Protein AF-A0A7Y5VTH7-F1 (afdb_monomer)

Mean predicted aligned error: 9.12 Å

Structure (mmCIF, N/CA/C/O backbone):
data_AF-A0A7Y5VTH7-F1
#
_entry.id   AF-A0A7Y5VTH7-F1
#
loop_
_atom_site.group_PDB
_atom_site.id
_atom_site.type_symbol
_atom_site.label_atom_id
_atom_site.label_alt_id
_atom_site.label_comp_id
_atom_site.label_asym_id
_atom_site.label_entity_id
_atom_site.label_seq_id
_atom_site.pdbx_PDB_ins_code
_atom_site.Cartn_x
_atom_site.Cartn_y
_atom_site.Cartn_z
_atom_site.occupancy
_atom_site.B_iso_or_equiv
_atom_site.auth_seq_id
_atom_site.auth_comp_id
_atom_site.auth_asym_id
_atom_site.auth_atom_id
_atom_site.pdbx_PDB_model_num
ATOM 1 N N . MET A 1 1 ? -34.246 -4.589 36.954 1.00 48.41 1 MET A N 1
ATOM 2 C CA . MET A 1 1 ? -32.999 -5.323 36.642 1.00 48.41 1 MET A CA 1
ATOM 3 C C . MET A 1 1 ? -32.939 -5.605 35.131 1.00 48.41 1 MET A C 1
ATOM 5 O O . MET A 1 1 ? -32.749 -6.739 34.726 1.00 48.41 1 MET A O 1
ATOM 9 N N . THR A 1 2 ? -33.161 -4.579 34.288 1.00 52.25 2 THR A N 1
ATOM 10 C CA . THR A 1 2 ? -33.455 -4.764 32.844 1.00 52.25 2 THR A CA 1
ATOM 11 C C . THR A 1 2 ? -32.983 -3.570 31.997 1.00 52.25 2 THR A C 1
ATOM 13 O O . THR A 1 2 ? -33.681 -3.111 31.102 1.00 52.25 2 THR A O 1
ATOM 16 N N . GLN A 1 3 ? -31.822 -2.999 32.322 1.00 52.41 3 GLN A N 1
ATOM 17 C CA . GLN A 1 3 ? -31.180 -1.936 31.522 1.00 52.41 3 GLN A CA 1
ATOM 18 C C . GLN A 1 3 ? -29.761 -2.341 31.069 1.00 52.41 3 GLN A C 1
ATOM 20 O O . GLN A 1 3 ? -29.034 -1.545 30.503 1.00 52.41 3 GLN A O 1
ATOM 25 N N . SER A 1 4 ? -29.348 -3.594 31.313 1.00 53.91 4 SER A N 1
ATOM 26 C CA . SER A 1 4 ? -27.956 -4.044 31.137 1.00 53.91 4 SER A CA 1
ATOM 27 C C . SER A 1 4 ? -27.564 -4.396 29.694 1.00 53.91 4 SER A C 1
ATOM 29 O O . SER A 1 4 ? -26.401 -4.715 29.455 1.00 53.91 4 SER A O 1
ATOM 31 N N . ILE A 1 5 ? -28.485 -4.343 28.729 1.00 57.44 5 ILE A N 1
ATOM 32 C CA . ILE A 1 5 ? -28.140 -4.417 27.302 1.00 57.44 5 ILE A CA 1
ATOM 33 C C . ILE A 1 5 ? -28.070 -2.979 26.780 1.00 57.44 5 ILE A C 1
ATOM 35 O O . ILE A 1 5 ? -28.822 -2.565 25.904 1.00 57.44 5 ILE A O 1
ATOM 39 N N . GLU A 1 6 ? -27.202 -2.176 27.392 1.00 52.88 6 GLU A N 1
ATOM 40 C CA . GLU A 1 6 ? -26.772 -0.909 26.815 1.00 52.88 6 GLU A CA 1
ATOM 41 C C . GLU A 1 6 ? -26.067 -1.261 25.504 1.00 52.88 6 GLU A C 1
ATOM 43 O O . GLU A 1 6 ? -24.960 -1.808 25.490 1.00 52.88 6 GLU A O 1
ATOM 48 N N . ASN A 1 7 ? -26.777 -1.039 24.401 1.00 59.81 7 ASN A N 1
ATOM 49 C CA . ASN A 1 7 ? -26.295 -1.232 23.049 1.00 59.81 7 ASN A CA 1
ATOM 50 C C . ASN A 1 7 ? -25.066 -0.336 22.848 1.00 59.81 7 ASN A C 1
ATOM 52 O O . ASN A 1 7 ? -25.187 0.833 22.489 1.00 59.81 7 ASN A O 1
ATOM 56 N N . ARG A 1 8 ? -23.868 -0.881 23.103 1.00 58.88 8 ARG A N 1
ATOM 57 C CA . ARG A 1 8 ? -22.598 -0.301 22.660 1.00 58.88 8 ARG A CA 1
ATOM 58 C C . ARG A 1 8 ? -22.579 -0.368 21.138 1.00 58.88 8 ARG A C 1
ATOM 60 O O . ARG A 1 8 ? -21.889 -1.205 20.559 1.00 58.88 8 ARG A O 1
ATOM 67 N N . SER A 1 9 ? -23.313 0.520 20.480 1.00 59.59 9 SER A N 1
ATOM 68 C CA . SER A 1 9 ? -23.092 0.786 19.073 1.00 59.59 9 SER A CA 1
ATOM 69 C C . SER A 1 9 ? -21.722 1.452 18.972 1.00 59.59 9 SER A C 1
ATOM 71 O O . SER A 1 9 ? -21.602 2.676 19.011 1.00 59.59 9 SER A O 1
ATOM 73 N N . SER A 1 10 ? -20.654 0.653 18.869 1.00 59.28 10 SER A N 1
ATOM 74 C CA . SER A 1 10 ? -19.467 1.114 18.157 1.00 59.28 10 SER A CA 1
ATOM 75 C C . SER A 1 10 ? -19.996 1.681 16.850 1.00 59.28 10 SER A C 1
ATOM 77 O O . SER A 1 10 ? -20.683 0.943 16.141 1.00 59.28 10 SER A O 1
ATOM 79 N N . SER A 1 11 ? -19.788 2.972 16.581 1.00 71.06 11 SER A N 1
ATOM 80 C CA . SER A 1 11 ? -20.326 3.591 15.374 1.00 71.06 11 SER A CA 1
ATOM 81 C C . SER A 1 11 ? -19.917 2.707 14.190 1.00 71.06 11 SER A C 1
ATOM 83 O O . SER A 1 11 ? -18.718 2.546 13.947 1.00 71.06 11 SER A O 1
ATOM 85 N N . PRO A 1 12 ? -20.869 2.043 13.501 1.00 78.12 12 PRO A N 1
ATOM 86 C CA . PRO A 1 12 ? -20.534 1.014 12.513 1.00 78.12 12 PRO A CA 1
ATOM 87 C C . PRO A 1 12 ? -19.637 1.600 11.418 1.00 78.12 12 PRO A C 1
ATOM 89 O O . PRO A 1 12 ? -18.735 0.938 10.919 1.00 78.12 12 PRO A O 1
ATOM 92 N N . VAL A 1 13 ? -19.799 2.900 11.163 1.00 84.25 13 VAL A N 1
ATOM 93 C CA . VAL A 1 13 ? -18.945 3.734 10.317 1.00 84.25 13 VAL A CA 1
ATOM 94 C C . VAL A 1 13 ? -17.466 3.684 10.717 1.00 84.25 13 VAL A C 1
ATOM 96 O O . VAL A 1 13 ? -16.622 3.503 9.845 1.00 84.25 13 VAL A O 1
ATOM 99 N N . ARG A 1 14 ? -17.122 3.807 12.007 1.00 84.75 14 ARG A N 1
ATOM 100 C CA . ARG A 1 14 ? -15.722 3.777 12.467 1.00 84.75 14 ARG A CA 1
ATOM 101 C C . ARG A 1 14 ? -15.096 2.410 12.226 1.00 84.75 14 ARG A C 1
ATOM 103 O O . ARG A 1 14 ? -13.963 2.333 11.765 1.00 84.75 14 ARG A O 1
ATOM 110 N N . THR A 1 15 ? -15.832 1.339 12.504 1.00 85.38 15 THR A N 1
ATOM 111 C CA . THR A 1 15 ? -15.361 -0.027 12.251 1.00 85.38 15 THR A CA 1
ATOM 112 C C . THR A 1 15 ? -15.170 -0.271 10.755 1.00 85.38 15 THR A C 1
ATOM 114 O O . THR A 1 15 ? -14.110 -0.744 10.353 1.00 85.38 15 THR A O 1
ATOM 117 N N . CYS A 1 16 ? -16.135 0.125 9.918 1.00 89.06 16 CYS A N 1
ATOM 118 C CA . CYS A 1 16 ? -16.005 0.047 8.462 1.00 89.06 16 CYS A CA 1
ATOM 119 C C . CYS A 1 16 ? -14.801 0.850 7.950 1.00 89.06 16 CYS A C 1
ATOM 121 O O . CYS A 1 16 ? -14.052 0.350 7.115 1.00 89.06 16 CYS A O 1
ATOM 123 N N . ALA A 1 17 ? -14.572 2.055 8.481 1.00 89.50 17 ALA A N 1
ATOM 124 C CA . ALA A 1 17 ? -13.427 2.884 8.118 1.00 89.50 17 ALA A CA 1
ATOM 125 C C . ALA A 1 17 ? -12.088 2.229 8.501 1.00 89.50 17 ALA A C 1
ATOM 127 O O . ALA A 1 17 ? -11.162 2.225 7.694 1.00 89.50 17 ALA A O 1
ATOM 128 N N . LEU A 1 18 ? -11.987 1.627 9.693 1.00 89.75 18 LEU A N 1
ATOM 129 C CA . LEU A 1 18 ? -10.784 0.903 10.122 1.00 89.75 18 LEU A CA 1
ATOM 130 C C . LEU A 1 18 ? -10.515 -0.328 9.251 1.00 89.75 18 LEU A C 1
ATOM 132 O O . LEU A 1 18 ? -9.375 -0.560 8.856 1.00 89.75 18 LEU A O 1
ATOM 136 N N . ILE A 1 19 ? -11.556 -1.093 8.914 1.00 90.00 19 ILE A N 1
ATOM 137 C CA . ILE A 1 19 ? -11.429 -2.250 8.019 1.00 90.00 19 ILE A CA 1
ATOM 138 C C . ILE A 1 19 ? -10.974 -1.792 6.630 1.00 90.00 19 ILE A C 1
ATOM 140 O O . ILE A 1 19 ? -10.016 -2.346 6.097 1.00 90.00 19 ILE A O 1
ATOM 144 N N . ALA A 1 20 ? -11.600 -0.756 6.067 1.00 92.31 20 ALA A N 1
ATOM 145 C CA . ALA A 1 20 ? -11.208 -0.203 4.773 1.00 92.31 20 ALA A CA 1
ATOM 146 C C . ALA A 1 20 ? -9.751 0.291 4.779 1.00 92.31 20 ALA A C 1
ATOM 148 O O . ALA A 1 20 ? -9.009 0.020 3.836 1.00 92.31 20 ALA A O 1
ATOM 149 N N . ALA A 1 21 ? -9.312 0.943 5.861 1.00 90.88 21 ALA A N 1
ATOM 150 C CA . ALA A 1 21 ? -7.927 1.375 6.025 1.00 90.88 21 ALA A CA 1
ATOM 151 C C . ALA A 1 21 ? -6.949 0.188 6.057 1.00 90.88 21 ALA A C 1
ATOM 153 O O . ALA A 1 21 ? -5.915 0.230 5.392 1.00 90.88 21 ALA A O 1
ATOM 154 N N . LEU A 1 22 ? -7.279 -0.891 6.773 1.00 91.44 22 LEU A N 1
ATOM 155 C CA . LEU A 1 22 ? -6.450 -2.100 6.827 1.00 91.44 22 LEU A CA 1
ATOM 156 C C . LEU A 1 22 ? -6.386 -2.825 5.480 1.00 91.44 22 LEU A C 1
ATOM 158 O O . LEU A 1 22 ? -5.307 -3.253 5.072 1.00 91.44 22 LEU A O 1
ATOM 162 N N . VAL A 1 23 ? -7.508 -2.918 4.764 1.00 93.94 23 VAL A N 1
ATOM 163 C CA . VAL A 1 23 ? -7.546 -3.469 3.400 1.00 93.94 23 VAL A CA 1
ATOM 164 C C . VAL A 1 23 ? -6.694 -2.619 2.456 1.00 93.94 23 VAL A C 1
ATOM 166 O O . VAL A 1 23 ? -5.917 -3.169 1.681 1.00 93.94 23 VAL A O 1
ATOM 169 N N . GLY A 1 24 ? -6.765 -1.289 2.564 1.00 92.50 24 GLY A N 1
ATOM 170 C CA . GLY A 1 24 ? -5.903 -0.374 1.814 1.00 92.50 24 GLY A CA 1
ATOM 171 C C . GLY A 1 24 ? -4.415 -0.550 2.140 1.00 92.50 24 GLY A C 1
ATOM 172 O O . GLY A 1 24 ? -3.587 -0.556 1.233 1.00 92.50 24 GLY A O 1
ATOM 173 N N . CYS A 1 25 ? -4.065 -0.768 3.412 1.00 92.56 25 CYS A N 1
ATOM 174 C CA . CYS A 1 25 ? -2.688 -1.072 3.815 1.00 92.56 25 CYS A CA 1
ATOM 175 C C . CYS A 1 25 ? -2.210 -2.402 3.224 1.00 92.56 25 CYS A C 1
ATOM 177 O O . CYS A 1 25 ? -1.099 -2.478 2.707 1.00 92.56 25 CYS A O 1
ATOM 179 N N . LEU A 1 26 ? -3.046 -3.443 3.262 1.00 92.06 26 LEU A N 1
ATOM 180 C CA . LEU A 1 26 ? -2.726 -4.737 2.662 1.00 92.06 26 LEU A CA 1
ATOM 181 C C . LEU A 1 26 ? -2.530 -4.616 1.145 1.00 92.06 26 LEU A C 1
ATOM 183 O O . LEU A 1 26 ? -1.558 -5.147 0.614 1.00 92.06 26 LEU A O 1
ATOM 187 N N . PHE A 1 27 ? -3.413 -3.880 0.466 1.00 92.19 27 PHE A N 1
ATOM 188 C CA . PHE A 1 27 ? -3.266 -3.555 -0.951 1.00 92.19 27 PHE A CA 1
ATOM 189 C C . PHE A 1 27 ? -1.923 -2.867 -1.223 1.00 92.19 27 PHE A C 1
ATOM 191 O O . PHE A 1 27 ? -1.203 -3.278 -2.129 1.00 92.19 27 PHE A O 1
ATOM 198 N N . LEU A 1 28 ? -1.546 -1.880 -0.405 1.00 90.88 28 LEU A N 1
ATOM 199 C CA . LEU A 1 28 ? -0.281 -1.162 -0.551 1.00 90.88 28 LEU A CA 1
ATOM 200 C C . LEU A 1 28 ? 0.933 -2.086 -0.372 1.00 90.88 28 LEU A C 1
ATOM 202 O O . LEU A 1 28 ? 1.866 -2.027 -1.169 1.00 90.88 28 LEU A O 1
ATOM 206 N N . TRP A 1 29 ? 0.907 -2.973 0.626 1.00 92.75 29 TRP A N 1
ATOM 207 C CA . TRP A 1 29 ? 1.964 -3.964 0.840 1.00 92.75 29 TRP A CA 1
ATOM 208 C C . TRP A 1 29 ? 2.107 -4.928 -0.334 1.00 92.75 29 TRP A C 1
ATOM 210 O O . TRP A 1 29 ? 3.221 -5.156 -0.798 1.00 92.75 29 TRP A O 1
ATOM 220 N N . ILE A 1 30 ? 0.997 -5.478 -0.833 1.00 90.06 30 ILE A N 1
ATOM 221 C CA . ILE A 1 30 ? 1.024 -6.406 -1.970 1.00 90.06 30 ILE A CA 1
ATOM 222 C C . ILE A 1 30 ? 1.516 -5.686 -3.229 1.00 90.06 30 ILE A C 1
ATOM 224 O O . ILE A 1 30 ? 2.339 -6.247 -3.954 1.00 90.06 30 ILE A O 1
ATOM 228 N N . ALA A 1 31 ? 1.065 -4.450 -3.457 1.00 89.19 31 ALA A N 1
ATOM 229 C CA . ALA A 1 31 ? 1.479 -3.641 -4.594 1.00 89.19 31 ALA A CA 1
ATOM 230 C C . ALA A 1 31 ? 2.983 -3.323 -4.562 1.00 89.19 31 ALA A C 1
ATOM 232 O O . ALA A 1 31 ? 3.632 -3.466 -5.593 1.00 89.19 31 ALA A O 1
ATOM 233 N N . LEU A 1 32 ? 3.539 -2.946 -3.402 1.00 87.81 32 LEU A N 1
ATOM 234 C CA . LEU A 1 32 ? 4.972 -2.656 -3.237 1.00 87.81 32 LEU A CA 1
ATOM 235 C C . LEU A 1 32 ? 5.843 -3.915 -3.323 1.00 87.81 32 LEU A C 1
ATOM 237 O O . LEU A 1 32 ? 6.889 -3.895 -3.961 1.00 87.81 32 LEU A O 1
ATOM 241 N N . LEU A 1 33 ? 5.424 -5.019 -2.697 1.00 89.38 33 LEU A N 1
ATOM 242 C CA . LEU A 1 33 ? 6.183 -6.278 -2.715 1.00 89.38 33 LEU A CA 1
ATOM 243 C C . LEU A 1 33 ? 6.149 -6.977 -4.076 1.00 89.38 33 LEU A C 1
ATOM 245 O O . LEU A 1 33 ? 7.061 -7.732 -4.395 1.00 89.38 33 LEU A O 1
ATOM 249 N N . SER A 1 34 ? 5.093 -6.747 -4.857 1.00 86.62 34 SER A N 1
ATOM 250 C CA . SER A 1 34 ? 4.944 -7.285 -6.214 1.00 86.62 34 SER A CA 1
ATOM 251 C C . SER A 1 34 ? 5.308 -6.250 -7.283 1.00 86.62 34 SER A C 1
ATOM 253 O O . SER A 1 34 ? 4.861 -6.381 -8.418 1.00 86.62 34 SER A O 1
ATOM 255 N N . PHE A 1 35 ? 6.034 -5.190 -6.922 1.00 83.50 35 PHE A N 1
ATOM 256 C CA . PHE A 1 35 ? 6.450 -4.163 -7.867 1.00 83.50 35 PHE A CA 1
ATOM 257 C C . PHE A 1 35 ? 7.510 -4.713 -8.826 1.00 83.50 35 PHE A C 1
ATOM 259 O O . PHE A 1 35 ? 8.560 -5.183 -8.387 1.00 83.50 35 PHE A O 1
ATOM 266 N N . ASP A 1 36 ? 7.239 -4.615 -10.126 1.00 80.00 36 ASP A N 1
ATOM 267 C CA . ASP A 1 36 ? 8.202 -4.880 -11.192 1.00 80.00 36 ASP A CA 1
ATOM 268 C C . ASP A 1 36 ? 8.452 -3.573 -11.972 1.00 80.00 36 ASP A C 1
ATOM 270 O O . ASP A 1 36 ? 7.501 -2.990 -12.500 1.00 80.00 36 ASP A O 1
ATOM 274 N N . PRO A 1 37 ? 9.703 -3.084 -12.073 1.00 72.31 37 PRO A N 1
ATOM 275 C CA . PRO A 1 37 ? 10.044 -1.913 -12.884 1.00 72.31 37 PRO A CA 1
ATOM 276 C C . PRO A 1 37 ? 9.711 -2.048 -14.380 1.00 72.31 37 PRO A C 1
ATOM 278 O O . PRO A 1 37 ? 9.710 -1.040 -15.094 1.00 72.31 37 PRO A O 1
ATOM 281 N N . LEU A 1 38 ? 9.472 -3.273 -14.861 1.00 75.69 38 LEU A N 1
ATOM 282 C CA . LEU A 1 38 ? 9.045 -3.581 -16.229 1.00 75.69 38 LEU A CA 1
ATOM 283 C C . LEU A 1 38 ? 7.522 -3.511 -16.423 1.00 75.69 38 LEU A C 1
ATOM 285 O O . LEU A 1 38 ? 7.048 -3.590 -17.562 1.00 75.69 38 LEU A O 1
ATOM 289 N N . ASP A 1 39 ? 6.754 -3.338 -15.344 1.00 76.12 39 ASP A N 1
ATOM 290 C CA . ASP A 1 39 ? 5.318 -3.105 -15.437 1.00 76.12 39 ASP A CA 1
ATOM 291 C C . ASP A 1 39 ? 5.034 -1.676 -15.935 1.00 76.12 39 ASP A C 1
ATOM 293 O O . ASP A 1 39 ? 5.662 -0.714 -15.476 1.00 76.12 39 ASP A O 1
ATOM 297 N N . PRO A 1 40 ? 4.041 -1.481 -16.825 1.00 68.38 40 PRO A N 1
ATOM 298 C CA . PRO A 1 40 ? 3.562 -0.148 -17.178 1.00 68.38 40 PRO A CA 1
ATOM 299 C C . PRO A 1 40 ? 3.164 0.624 -15.905 1.00 68.38 40 PRO A C 1
ATOM 301 O O . PRO 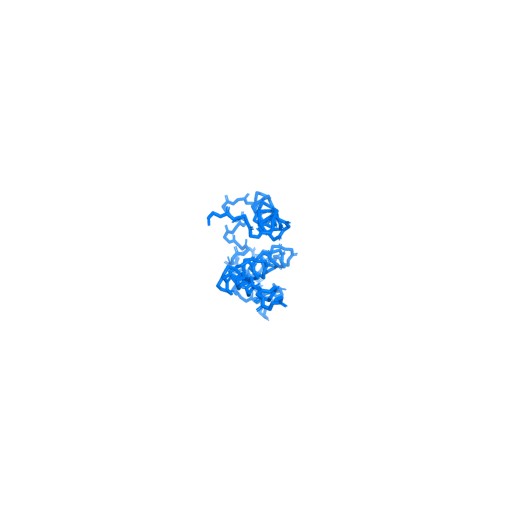A 1 40 ? 2.416 0.088 -15.082 1.00 68.38 40 PRO A O 1
ATOM 304 N N . PRO A 1 41 ? 3.615 1.878 -15.701 1.00 65.81 41 PRO A N 1
ATOM 305 C CA . PRO A 1 41 ? 4.145 2.840 -16.678 1.00 65.81 41 PRO A CA 1
ATOM 306 C C . PRO A 1 41 ? 5.680 2.855 -16.855 1.00 65.81 41 PRO A C 1
ATOM 308 O O . PRO A 1 41 ? 6.206 3.807 -17.437 1.00 65.81 41 PRO 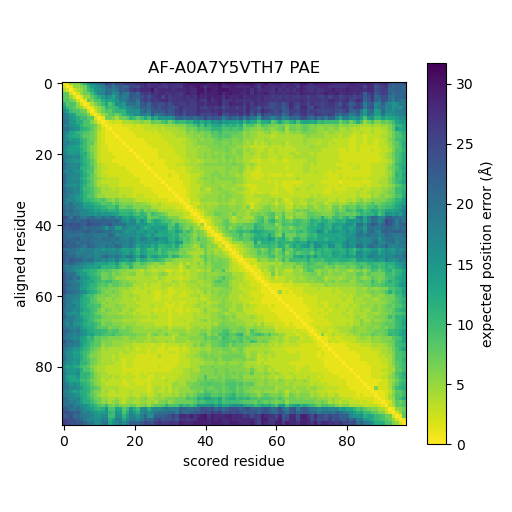A O 1
ATOM 311 N N . GLY A 1 42 ? 6.411 1.868 -16.338 1.00 62.94 42 GLY A N 1
ATOM 312 C CA . GLY A 1 42 ? 7.862 1.777 -16.495 1.00 62.94 42 GLY A CA 1
ATOM 313 C C . GLY A 1 42 ? 8.282 1.699 -17.968 1.00 62.94 42 GLY A C 1
ATOM 314 O O . GLY A 1 42 ? 7.735 0.922 -18.743 1.00 62.94 42 GLY A O 1
ATOM 315 N N . THR A 1 43 ? 9.264 2.512 -18.370 1.00 66.25 43 THR A N 1
ATOM 316 C CA . THR A 1 43 ? 9.850 2.501 -19.729 1.00 66.25 43 THR A CA 1
ATOM 317 C C . THR A 1 43 ? 11.270 1.926 -19.738 1.00 66.25 43 THR A C 1
ATOM 319 O O . THR A 1 43 ? 12.063 2.241 -20.624 1.00 66.25 43 THR A O 1
ATOM 322 N N . LEU A 1 44 ? 11.629 1.153 -18.707 1.00 70.06 44 LEU A N 1
ATOM 323 C CA . LEU A 1 44 ? 12.993 0.665 -18.470 1.00 70.06 44 LEU A CA 1
ATOM 324 C C . LEU A 1 44 ? 13.453 -0.389 -19.486 1.00 70.06 44 LEU A C 1
ATOM 326 O O . LEU A 1 44 ? 14.648 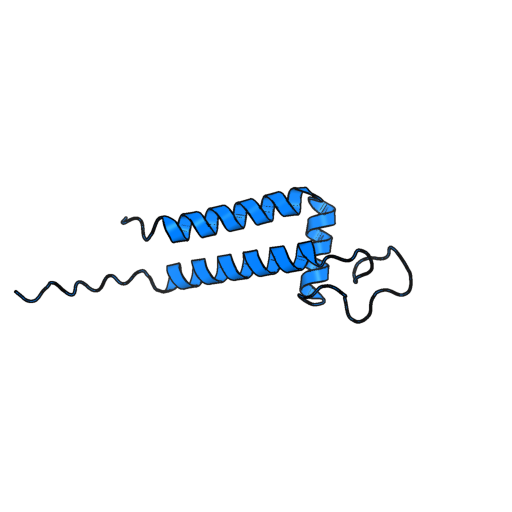-0.465 -19.763 1.00 70.06 44 LEU A O 1
ATOM 330 N N . ALA A 1 45 ? 12.536 -1.167 -20.067 1.00 68.19 45 ALA A N 1
ATOM 331 C CA . ALA A 1 45 ? 12.846 -2.080 -21.164 1.00 68.19 45 ALA A CA 1
ATOM 332 C C . ALA A 1 45 ? 11.641 -2.290 -22.093 1.00 68.19 45 ALA A C 1
ATOM 334 O O . ALA A 1 45 ? 10.498 -2.018 -21.728 1.00 68.19 45 ALA A O 1
ATOM 335 N N . TRP A 1 46 ? 11.921 -2.776 -23.304 1.00 67.25 46 TRP A N 1
ATOM 336 C CA . TRP A 1 46 ? 10.925 -3.184 -24.292 1.00 67.25 46 TRP A CA 1
ATOM 337 C C . TRP A 1 46 ? 11.048 -4.692 -24.566 1.00 67.25 46 TRP A C 1
ATOM 339 O O . TRP A 1 46 ? 12.173 -5.154 -24.776 1.00 67.25 46 TRP A O 1
ATOM 349 N N . PRO A 1 47 ? 9.939 -5.450 -24.658 1.00 75.25 47 PRO A N 1
ATOM 350 C CA . PRO A 1 47 ? 8.549 -5.044 -24.419 1.00 75.25 47 PRO A CA 1
ATOM 351 C C . PRO A 1 47 ? 8.226 -4.915 -22.921 1.00 75.25 47 PRO A C 1
ATOM 353 O O . PRO A 1 47 ? 8.843 -5.578 -22.093 1.00 75.25 47 PRO A O 1
ATOM 356 N N . ALA A 1 48 ? 7.258 -4.059 -22.582 1.00 75.75 48 ALA A N 1
ATOM 357 C CA . ALA A 1 48 ? 6.723 -3.980 -21.221 1.00 75.75 48 ALA A CA 1
ATOM 358 C C . ALA A 1 48 ? 5.920 -5.247 -20.875 1.00 75.75 48 ALA A C 1
ATOM 360 O O . ALA A 1 48 ? 5.399 -5.910 -21.778 1.00 75.75 48 ALA A O 1
ATOM 361 N N . ASN A 1 49 ? 5.790 -5.561 -19.582 1.00 75.06 49 ASN A N 1
ATOM 362 C CA . ASN A 1 49 ? 4.964 -6.683 -19.135 1.00 75.06 49 ASN A CA 1
ATOM 363 C C . ASN A 1 49 ? 3.489 -6.455 -19.510 1.00 75.06 49 ASN A C 1
ATOM 365 O O . ASN A 1 49 ? 2.878 -5.462 -19.106 1.00 75.06 49 ASN A O 1
ATOM 369 N N . ASP A 1 50 ? 2.916 -7.403 -20.253 1.00 73.75 50 ASP A N 1
ATOM 370 C CA . ASP A 1 50 ? 1.490 -7.466 -20.572 1.00 73.75 50 ASP A CA 1
ATOM 371 C C . ASP A 1 50 ? 0.997 -8.920 -20.415 1.00 73.75 50 ASP A C 1
ATOM 373 O O . ASP A 1 50 ? 1.327 -9.770 -21.251 1.00 73.75 50 ASP A O 1
ATOM 377 N N . PRO A 1 51 ? 0.265 -9.258 -19.331 1.00 77.38 51 PRO A N 1
ATOM 378 C CA . PRO A 1 51 ? -0.260 -8.369 -18.286 1.00 77.38 51 PRO A CA 1
ATOM 379 C C . PRO A 1 51 ? 0.793 -7.954 -17.231 1.00 77.38 51 PRO A C 1
ATOM 381 O O . PRO A 1 51 ? 1.810 -8.636 -17.092 1.00 77.38 51 PRO A O 1
ATOM 384 N N . PRO A 1 52 ? 0.547 -6.886 -16.437 1.00 82.25 52 PRO A N 1
ATOM 385 C CA . PRO A 1 52 ? 1.439 -6.478 -15.349 1.00 82.25 52 PRO A CA 1
ATOM 386 C C . PRO A 1 52 ? 1.686 -7.610 -14.347 1.00 82.25 52 PRO A C 1
ATOM 388 O O . PRO A 1 52 ? 0.746 -8.303 -13.942 1.00 82.25 52 PRO A O 1
ATOM 391 N N . ALA A 1 53 ? 2.932 -7.760 -13.906 1.00 84.12 53 ALA A N 1
ATOM 392 C CA . ALA A 1 53 ? 3.338 -8.744 -12.909 1.00 84.12 53 ALA A CA 1
ATOM 393 C C . ALA A 1 53 ? 2.802 -8.409 -11.504 1.00 84.12 53 ALA A C 1
ATOM 395 O O . ALA A 1 53 ? 2.661 -9.303 -10.657 1.00 84.12 53 ALA A O 1
ATOM 396 N N . ASN A 1 54 ? 2.456 -7.141 -11.249 1.00 86.88 54 ASN A N 1
ATOM 397 C CA . ASN A 1 54 ? 1.847 -6.725 -9.995 1.00 86.88 54 ASN A CA 1
ATOM 398 C C . ASN A 1 54 ? 0.544 -7.490 -9.708 1.00 86.88 54 ASN A C 1
ATOM 400 O O . ASN A 1 54 ? -0.437 -7.417 -10.449 1.00 86.88 54 ASN A O 1
ATOM 404 N N . ARG A 1 55 ? 0.491 -8.169 -8.557 1.00 87.50 55 ARG A N 1
ATOM 405 C CA . ARG A 1 55 ? -0.676 -8.962 -8.126 1.00 87.50 55 ARG A CA 1
ATOM 406 C C . ARG A 1 55 ? -1.928 -8.126 -7.857 1.00 87.50 55 ARG A C 1
ATOM 408 O O . ARG A 1 55 ? -3.028 -8.670 -7.829 1.00 87.50 55 ARG A O 1
ATOM 415 N N . CYS A 1 56 ? -1.772 -6.819 -7.666 1.00 87.25 56 CYS A N 1
ATOM 416 C CA . CYS A 1 56 ? -2.868 -5.859 -7.574 1.00 87.25 56 CYS A CA 1
ATOM 417 C C . CYS A 1 56 ? -3.272 -5.283 -8.949 1.00 87.25 56 CYS A C 1
ATOM 419 O O . CYS A 1 56 ? -4.064 -4.339 -9.017 1.00 87.25 56 CYS A O 1
ATOM 421 N N . GLY A 1 57 ? -2.744 -5.844 -10.041 1.00 85.06 57 GLY A N 1
ATOM 422 C CA . GLY A 1 57 ? -3.034 -5.459 -11.417 1.00 85.06 57 GLY A CA 1
ATOM 423 C C . GLY A 1 57 ? -2.436 -4.103 -11.818 1.00 85.06 57 GLY A C 1
ATOM 424 O O . GLY A 1 57 ? -1.561 -3.573 -11.126 1.00 85.06 57 GLY A O 1
ATOM 425 N N . PRO A 1 58 ? -2.938 -3.494 -12.913 1.00 84.38 58 PRO A N 1
ATOM 426 C CA . PRO A 1 58 ? -2.407 -2.239 -13.456 1.00 84.38 58 PRO A CA 1
ATOM 427 C C . PRO A 1 58 ? -2.445 -1.066 -12.466 1.00 84.38 58 PRO A C 1
ATOM 429 O O . PRO A 1 58 ? -1.540 -0.238 -12.435 1.00 84.38 58 PRO A O 1
ATOM 432 N N . VAL A 1 59 ? -3.485 -0.998 -11.626 1.00 86.81 59 VAL A N 1
ATOM 433 C CA . VAL A 1 59 ? -3.617 0.059 -10.610 1.00 86.81 59 VAL A CA 1
ATOM 434 C C . VAL A 1 59 ? -2.555 -0.105 -9.523 1.00 86.81 59 VAL A C 1
ATOM 436 O O . VAL A 1 59 ? -1.936 0.878 -9.122 1.00 86.81 59 VAL A O 1
ATOM 439 N N . GLY A 1 60 ? -2.307 -1.341 -9.078 1.00 84.81 60 GLY A N 1
ATOM 440 C CA . GLY A 1 60 ? -1.238 -1.649 -8.130 1.00 84.81 60 GLY A CA 1
ATOM 441 C C . GLY A 1 60 ? 0.140 -1.285 -8.675 1.00 84.81 60 GLY A C 1
ATOM 442 O O . GLY A 1 60 ? 0.904 -0.621 -7.977 1.00 84.81 60 GLY A O 1
ATOM 443 N N . ALA A 1 61 ? 0.412 -1.638 -9.935 1.00 84.94 61 ALA A N 1
ATOM 444 C CA . ALA A 1 61 ? 1.657 -1.289 -10.620 1.00 84.94 61 ALA A CA 1
ATOM 445 C C . ALA A 1 61 ? 1.864 0.232 -10.688 1.00 84.94 61 ALA A C 1
ATOM 447 O O . ALA A 1 61 ? 2.929 0.729 -10.324 1.00 84.94 61 ALA A O 1
ATOM 448 N N . TRP A 1 62 ? 0.826 0.990 -11.058 1.00 86.62 62 TRP A N 1
ATOM 449 C CA . TRP A 1 62 ? 0.899 2.450 -11.116 1.00 86.62 62 TRP A CA 1
ATOM 450 C C . TRP A 1 62 ? 1.144 3.086 -9.742 1.00 86.62 62 TRP A C 1
ATOM 452 O O . TRP A 1 62 ? 1.996 3.966 -9.613 1.00 86.62 62 TRP A O 1
ATOM 462 N N . VAL A 1 63 ? 0.428 2.635 -8.706 1.00 86.94 63 VAL A N 1
ATOM 463 C CA . VAL A 1 63 ? 0.600 3.134 -7.333 1.00 86.94 63 VAL A CA 1
ATOM 464 C C . VAL A 1 63 ? 2.011 2.830 -6.830 1.00 86.94 63 VAL A C 1
ATOM 466 O O . VAL A 1 63 ? 2.700 3.743 -6.376 1.00 86.94 63 VAL A O 1
ATOM 469 N N . ALA A 1 64 ? 2.466 1.583 -6.963 1.00 86.94 64 ALA A N 1
ATOM 470 C CA . ALA A 1 64 ? 3.804 1.176 -6.551 1.00 86.94 64 ALA A CA 1
ATOM 471 C C . ALA A 1 64 ? 4.895 1.970 -7.286 1.00 86.94 64 ALA A C 1
ATOM 473 O O . ALA A 1 64 ? 5.815 2.460 -6.638 1.00 86.94 64 ALA A O 1
ATOM 474 N N . PHE A 1 65 ? 4.733 2.211 -8.592 1.00 85.75 65 PHE A N 1
ATOM 475 C CA . PHE A 1 65 ? 5.657 3.028 -9.378 1.00 85.75 65 PHE A CA 1
ATOM 476 C C . PHE A 1 65 ? 5.752 4.475 -8.875 1.00 85.75 65 PHE A C 1
ATOM 478 O O . PHE A 1 65 ? 6.849 5.020 -8.778 1.00 85.75 65 PHE A O 1
ATOM 485 N N . GLN A 1 66 ? 4.631 5.128 -8.541 1.00 88.69 66 GLN A N 1
ATOM 486 C CA . GLN A 1 66 ? 4.695 6.494 -7.998 1.00 88.69 66 GLN A CA 1
ATOM 487 C C . GLN A 1 66 ? 5.320 6.509 -6.599 1.00 88.69 66 GLN A C 1
ATOM 489 O O . GLN A 1 66 ? 6.142 7.379 -6.312 1.00 88.69 66 GLN A O 1
ATOM 494 N N . LEU A 1 67 ? 4.960 5.556 -5.734 1.00 86.94 67 LEU A N 1
ATOM 495 C CA . LEU A 1 67 ? 5.550 5.462 -4.399 1.00 86.94 67 LEU A CA 1
ATOM 496 C C . LEU A 1 67 ? 7.060 5.224 -4.462 1.00 86.94 67 LEU A C 1
ATOM 498 O O . LEU A 1 67 ? 7.798 5.913 -3.762 1.00 86.94 67 LEU A O 1
ATOM 502 N N . ASP A 1 68 ? 7.521 4.317 -5.319 1.00 86.62 68 ASP A N 1
ATOM 503 C CA . ASP A 1 68 ? 8.948 4.077 -5.521 1.00 86.62 68 ASP A CA 1
ATOM 504 C C . ASP A 1 68 ? 9.644 5.311 -6.121 1.00 86.62 68 ASP A C 1
ATOM 506 O O . ASP A 1 68 ? 10.691 5.737 -5.640 1.00 86.62 68 ASP A O 1
ATOM 510 N N . ARG A 1 69 ? 9.012 5.997 -7.082 1.00 87.00 69 ARG A N 1
ATOM 511 C CA . ARG A 1 69 ? 9.602 7.190 -7.705 1.00 87.00 69 ARG A CA 1
ATOM 512 C C . ARG A 1 69 ? 9.758 8.382 -6.757 1.00 87.00 69 ARG A C 1
ATOM 514 O O . AR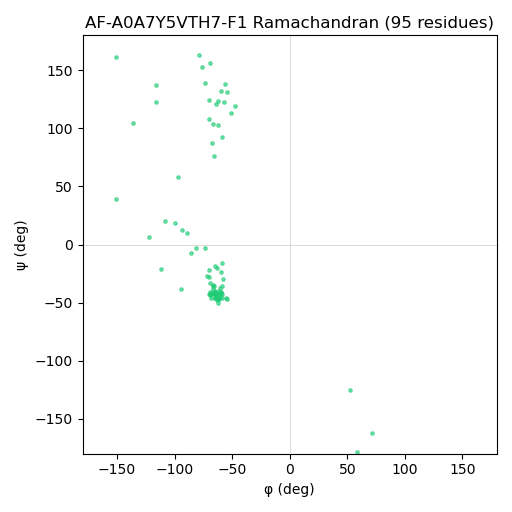G A 1 69 ? 10.716 9.138 -6.904 1.00 87.00 69 ARG A O 1
ATOM 521 N N . PHE A 1 70 ? 8.825 8.592 -5.827 1.00 88.62 70 PHE A N 1
ATOM 522 C CA . PHE A 1 70 ? 8.879 9.733 -4.903 1.00 88.62 70 PHE A CA 1
ATOM 523 C C . PHE A 1 70 ? 9.536 9.401 -3.562 1.00 88.62 70 PHE A C 1
ATOM 525 O O . PHE A 1 70 ? 10.224 10.251 -2.999 1.00 88.62 70 PHE A O 1
ATOM 532 N N . LEU A 1 71 ? 9.296 8.204 -3.023 1.00 88.56 71 LEU A N 1
ATOM 533 C CA . LEU A 1 71 ? 9.755 7.807 -1.690 1.00 88.56 71 LEU A CA 1
ATOM 534 C C . LEU A 1 71 ? 10.826 6.710 -1.736 1.00 88.56 71 LEU A C 1
ATOM 536 O O . LEU A 1 71 ? 11.553 6.549 -0.753 1.00 88.56 71 LEU A O 1
ATOM 540 N N . GLY A 1 72 ? 10.922 5.942 -2.824 1.00 87.94 72 GLY A N 1
ATOM 541 C CA . GLY A 1 72 ? 11.788 4.767 -2.925 1.00 87.94 72 GLY A CA 1
ATOM 542 C C . GLY A 1 72 ? 11.554 3.813 -1.758 1.00 87.94 72 GLY A C 1
ATOM 543 O O . GLY A 1 72 ? 10.420 3.476 -1.414 1.00 87.94 72 GLY A O 1
ATOM 544 N N . ILE A 1 73 ? 12.630 3.474 -1.042 1.00 86.50 73 ILE A N 1
ATOM 545 C CA . ILE A 1 73 ? 12.561 2.632 0.161 1.00 86.50 73 ILE A CA 1
ATOM 546 C C . ILE A 1 73 ? 11.678 3.226 1.276 1.00 86.50 73 ILE A C 1
ATOM 548 O O . ILE A 1 73 ? 11.127 2.492 2.099 1.00 86.50 73 ILE A O 1
ATOM 552 N N . GLY A 1 74 ? 11.478 4.548 1.283 1.00 88.81 74 GLY A N 1
ATOM 553 C CA . GLY A 1 74 ? 10.567 5.234 2.198 1.00 88.81 74 GLY A CA 1
ATOM 554 C C . GLY A 1 74 ? 9.100 4.827 2.021 1.00 88.81 74 GLY A C 1
ATOM 555 O O . GLY A 1 74 ? 8.316 4.970 2.960 1.00 88.81 74 GLY A O 1
ATOM 556 N N . ALA A 1 75 ? 8.722 4.257 0.873 1.00 90.38 75 ALA A N 1
ATOM 557 C CA . ALA A 1 75 ? 7.381 3.725 0.644 1.00 90.38 75 ALA A CA 1
ATOM 558 C C . ALA A 1 75 ? 7.033 2.595 1.628 1.00 90.38 75 ALA A C 1
ATOM 560 O O . ALA A 1 75 ? 5.915 2.542 2.144 1.00 90.38 75 ALA A O 1
ATOM 561 N N . PHE A 1 76 ? 8.008 1.743 1.964 1.00 89.19 76 PHE A N 1
ATOM 562 C CA . PHE A 1 76 ? 7.840 0.691 2.970 1.00 89.19 76 PHE A CA 1
ATOM 563 C C . PHE A 1 76 ? 7.653 1.271 4.373 1.00 89.19 76 PHE A C 1
ATOM 565 O O . PHE A 1 76 ? 6.827 0.775 5.139 1.00 89.19 76 PHE A O 1
ATOM 572 N N . ALA A 1 77 ? 8.369 2.351 4.703 1.00 91.50 77 ALA A N 1
ATOM 573 C CA . ALA A 1 77 ? 8.180 3.050 5.971 1.00 91.50 77 ALA A CA 1
ATOM 574 C C . ALA A 1 77 ? 6.773 3.664 6.062 1.00 91.50 77 ALA A C 1
ATOM 576 O O . ALA A 1 77 ? 6.110 3.526 7.088 1.00 91.50 77 ALA A O 1
ATOM 577 N N . LEU A 1 78 ? 6.275 4.268 4.978 1.00 90.62 78 LEU A N 1
ATOM 578 C CA . LEU A 1 78 ? 4.910 4.795 4.909 1.00 90.62 78 LEU A CA 1
ATOM 579 C C . LEU A 1 78 ? 3.862 3.683 5.076 1.00 90.62 78 LEU A C 1
ATOM 581 O O . LEU A 1 78 ? 2.949 3.827 5.892 1.00 90.62 78 LEU A O 1
ATOM 585 N N . ALA A 1 79 ? 4.015 2.555 4.376 1.00 91.62 79 ALA A N 1
ATOM 586 C CA . ALA A 1 79 ? 3.126 1.401 4.520 1.00 91.62 79 ALA A CA 1
ATOM 587 C C . ALA A 1 79 ? 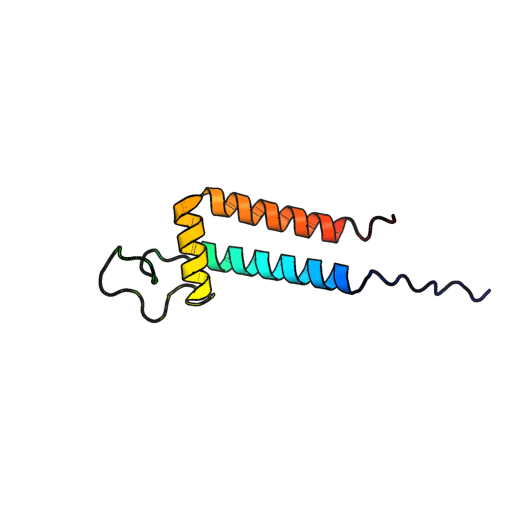3.141 0.839 5.955 1.00 91.62 79 ALA A C 1
ATOM 589 O O . ALA A 1 79 ? 2.082 0.551 6.524 1.00 91.62 79 ALA A O 1
ATOM 590 N N . ALA A 1 80 ? 4.319 0.751 6.580 1.00 91.69 80 ALA A N 1
ATOM 591 C CA . ALA A 1 80 ? 4.470 0.313 7.965 1.00 91.69 80 ALA A CA 1
ATOM 592 C C . ALA A 1 80 ? 3.800 1.276 8.958 1.00 91.69 80 ALA A C 1
ATOM 594 O O . ALA A 1 80 ? 3.103 0.827 9.871 1.00 91.69 80 ALA A O 1
ATOM 595 N N . LEU A 1 81 ? 3.954 2.589 8.768 1.00 93.12 81 LEU A N 1
ATOM 596 C CA . LEU A 1 81 ? 3.324 3.604 9.614 1.00 93.12 81 LEU A CA 1
ATOM 597 C C . LEU A 1 81 ? 1.797 3.569 9.503 1.00 93.12 81 LEU A C 1
ATOM 599 O O . LEU A 1 81 ? 1.124 3.556 10.532 1.00 93.12 81 LEU A O 1
ATOM 603 N N . LEU A 1 82 ? 1.245 3.494 8.288 1.00 92.19 82 LEU A N 1
ATOM 604 C CA . LEU A 1 82 ? -0.204 3.383 8.075 1.00 92.19 82 LEU A CA 1
ATOM 605 C C . LEU A 1 82 ? -0.774 2.103 8.699 1.00 92.19 82 LEU A C 1
ATOM 607 O O . LEU A 1 82 ? -1.794 2.140 9.385 1.00 92.19 82 LEU A O 1
ATOM 611 N N . THR A 1 83 ? -0.072 0.981 8.537 1.00 92.31 83 THR A N 1
ATOM 612 C CA . THR A 1 83 ? -0.480 -0.295 9.141 1.00 92.31 83 THR A CA 1
ATOM 613 C C . THR A 1 83 ? -0.423 -0.220 10.670 1.00 92.31 83 THR A C 1
ATOM 615 O O . THR A 1 83 ? -1.325 -0.705 11.351 1.00 92.31 83 THR A O 1
ATOM 618 N N . SER A 1 84 ? 0.598 0.438 11.226 1.00 92.81 84 SER A N 1
ATOM 619 C CA . SER A 1 84 ? 0.766 0.604 12.675 1.00 92.81 84 SER A CA 1
ATOM 620 C C . SER A 1 84 ? -0.292 1.528 13.275 1.00 92.81 84 SER A C 1
ATOM 622 O O . SER A 1 84 ? -0.830 1.239 14.345 1.00 92.81 84 SER A O 1
ATOM 624 N N . THR A 1 85 ? -0.638 2.632 12.611 1.00 91.38 85 THR A N 1
ATOM 625 C CA . THR A 1 85 ? -1.683 3.547 13.096 1.00 91.38 85 THR A CA 1
ATOM 626 C C . THR A 1 85 ? -3.064 2.908 13.001 1.00 91.38 85 THR A C 1
ATOM 628 O O . THR A 1 85 ? -3.810 2.944 13.978 1.00 91.38 85 THR A O 1
ATOM 631 N N . ALA A 1 86 ? -3.383 2.234 11.893 1.00 89.44 86 ALA A N 1
ATOM 632 C CA . ALA A 1 86 ? -4.633 1.489 11.751 1.00 89.44 86 ALA A CA 1
ATOM 633 C C . ALA A 1 86 ? -4.726 0.329 12.762 1.00 89.44 86 ALA A C 1
ATOM 635 O O . ALA A 1 86 ? -5.752 0.160 13.422 1.00 89.44 86 ALA A O 1
ATOM 636 N N . GLY A 1 87 ? -3.636 -0.421 12.951 1.00 88.62 87 GLY A N 1
ATOM 637 C CA . GLY A 1 87 ? -3.546 -1.502 13.932 1.00 88.62 87 GLY A CA 1
ATOM 638 C C . GLY A 1 87 ? -3.694 -1.000 15.366 1.00 88.62 87 GLY A C 1
ATOM 639 O O . GLY A 1 87 ? -4.501 -1.528 16.126 1.00 88.62 87 GLY A O 1
ATOM 640 N N . THR A 1 88 ? -2.992 0.072 15.740 1.00 89.38 88 THR A N 1
ATOM 641 C CA . THR A 1 88 ? -3.145 0.676 17.075 1.00 89.38 88 THR A CA 1
ATOM 642 C C . THR A 1 88 ? -4.534 1.271 17.283 1.00 89.38 88 THR A C 1
ATOM 644 O O . THR A 1 88 ? -5.061 1.158 18.384 1.00 89.38 88 THR A O 1
ATOM 647 N N . ALA A 1 89 ? -5.168 1.849 16.261 1.00 86.56 89 ALA A N 1
ATOM 648 C CA . ALA A 1 89 ? -6.542 2.342 16.349 1.00 86.56 89 ALA A CA 1
ATOM 649 C C . ALA A 1 89 ? -7.566 1.207 16.527 1.00 86.56 89 ALA A C 1
ATOM 651 O O . ALA A 1 89 ? 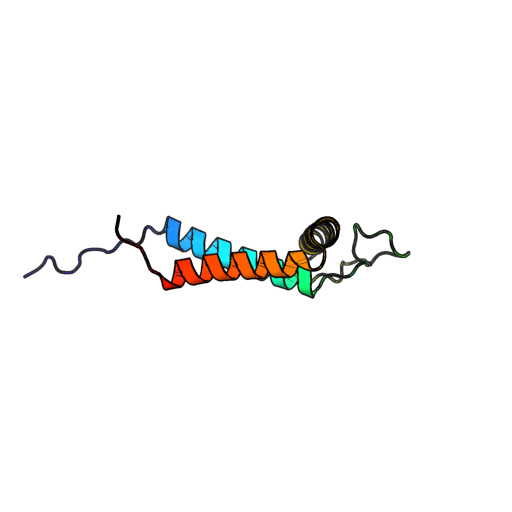-8.544 1.376 17.260 1.00 86.56 89 ALA A O 1
ATOM 652 N N . LEU A 1 90 ? -7.321 0.044 15.914 1.00 84.44 90 LEU A N 1
ATOM 653 C CA . LEU A 1 90 ? -8.115 -1.164 16.132 1.00 84.44 90 LEU A CA 1
ATOM 654 C C . LEU A 1 90 ? -7.915 -1.715 17.554 1.00 84.44 90 LEU A C 1
ATOM 656 O O . LEU A 1 90 ? -8.891 -2.010 18.242 1.00 84.44 90 LEU A O 1
ATOM 660 N N . LEU A 1 91 ? -6.662 -1.794 18.017 1.00 84.31 91 LEU A N 1
ATOM 661 C CA . LEU A 1 91 ? -6.303 -2.313 19.343 1.00 84.31 91 LEU A CA 1
ATOM 662 C C . LEU A 1 91 ? -6.742 -1.395 20.493 1.00 84.31 91 LEU A C 1
ATOM 664 O O . LEU A 1 91 ? -7.096 -1.883 21.563 1.00 84.31 91 LEU A O 1
ATOM 668 N N . ARG A 1 92 ? -6.748 -0.071 20.293 1.00 81.19 92 ARG A N 1
ATOM 669 C CA . ARG A 1 92 ? -7.145 0.913 21.319 1.00 81.19 92 ARG A CA 1
ATOM 670 C C . ARG A 1 92 ? -8.653 0.971 21.573 1.00 81.19 92 ARG A C 1
ATOM 672 O O . ARG A 1 92 ? -9.079 1.693 22.471 1.00 81.19 92 ARG 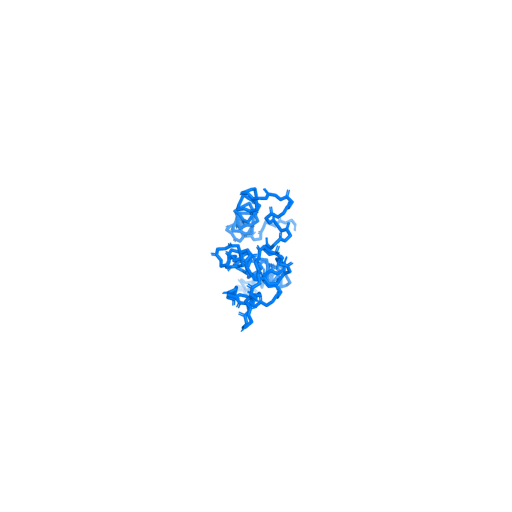A O 1
ATOM 679 N N . GLY A 1 93 ? -9.460 0.209 20.831 1.00 64.94 93 GLY A N 1
ATOM 680 C CA . GLY A 1 93 ? -10.915 0.215 20.971 1.00 64.94 93 GLY A CA 1
ATOM 681 C C . GLY A 1 93 ? -11.529 1.609 20.747 1.00 64.94 93 GLY A C 1
ATOM 682 O O . GLY A 1 93 ? -10.842 2.559 20.363 1.00 64.94 93 GLY A O 1
ATOM 683 N N . PRO A 1 94 ? -12.854 1.762 20.881 1.00 62.78 94 PRO A N 1
ATOM 684 C CA . PRO A 1 94 ? -13.492 3.074 20.911 1.00 62.78 94 PRO A CA 1
ATOM 685 C C . PRO A 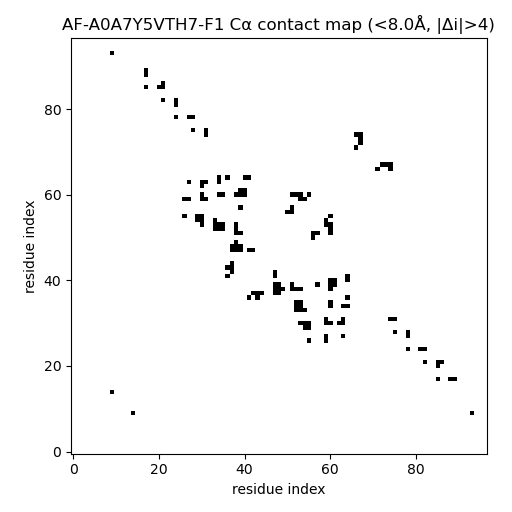1 94 ? -13.054 3.803 22.188 1.00 62.78 94 PRO A C 1
ATOM 687 O O . PRO A 1 94 ? -13.518 3.463 23.277 1.00 62.78 94 PRO A O 1
ATOM 690 N N . MET A 1 95 ? -12.135 4.768 22.069 1.00 55.66 95 MET A N 1
ATOM 691 C CA . MET A 1 95 ? -11.930 5.738 23.144 1.00 55.66 95 MET A CA 1
ATOM 692 C C . MET A 1 95 ? -13.229 6.534 23.267 1.00 55.66 95 MET A C 1
ATOM 694 O O . MET A 1 95 ? -13.752 7.033 22.273 1.00 55.66 95 MET A O 1
ATOM 698 N N . ARG A 1 96 ? -13.810 6.470 24.466 1.00 56.38 96 ARG A N 1
ATOM 699 C CA . ARG A 1 96 ? -15.045 7.147 24.850 1.00 56.38 96 ARG A CA 1
ATOM 700 C C . ARG A 1 96 ? -14.743 8.639 24.933 1.00 56.38 96 ARG A C 1
ATOM 702 O O . ARG A 1 96 ? -14.081 9.033 25.889 1.00 56.38 96 ARG A O 1
ATOM 709 N N . ASP A 1 97 ? -15.251 9.399 23.975 1.00 48.88 97 ASP A N 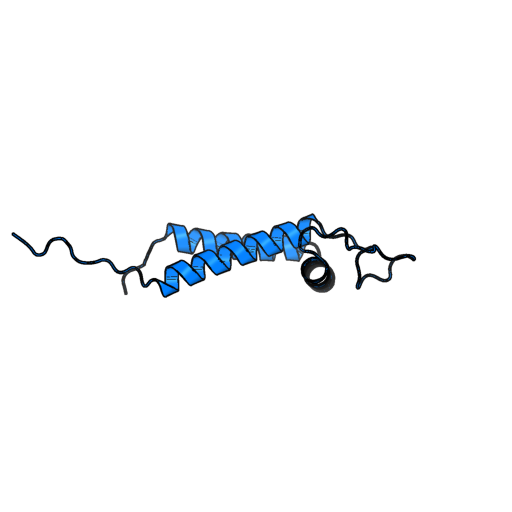1
ATOM 710 C CA . ASP A 1 97 ? -15.456 10.839 24.111 1.00 48.88 97 ASP A CA 1
ATOM 711 C C . ASP A 1 97 ? -16.964 11.088 24.242 1.00 48.88 97 ASP A C 1
ATOM 713 O O . ASP A 1 97 ? -17.730 10.434 23.488 1.00 48.88 97 ASP A O 1
#

Secondary structure (DSSP, 8-state):
-----------HHHHHHHHHHHHHHHHHHHHHHT--TTSTT--SSSSPPSS-S-TTHHHHHHHHHHHHHHHTTHHHHHHHHHHHHHHHHHHT-----

Sequence (97 aa):
MTQSIENRSSSPVRTCALIAALVGCLFLWIALLSFDPLDPPGTLAWPANDPPANRCGPVGAWVAFQLDRFLGIGAFALAALLTSTAGTALLRGPMRD

Radius of gyration: 19.2 Å; Cα contacts (8 Å, |Δi|>4): 84; chains: 1; bounding box: 46×20×61 Å

pLDDT: mean 80.46, std 12.62, range [48.41, 93.94]

Solvent-accessible surface area (backbone atoms only — not comparable to full-atom values): 5585 Å² total; per-residue (Å²): 145,86,72,86,80,68,79,80,71,67,57,64,65,58,56,52,50,48,52,51,51,47,53,51,36,51,51,50,51,48,9,51,76,32,55,51,70,42,19,52,85,37,80,80,51,85,82,53,46,83,73,45,74,14,82,55,34,64,65,23,28,42,53,29,50,50,37,41,74,76,46,39,77,50,38,58,54,51,47,49,51,54,41,49,52,46,49,49,53,61,73,61,49,86,74,87,125

Foldseek 3Di:
DPPPPPPPCPPVVVVVVLVVLLVVLVLLVQLQVQADCLAPPRPPDPPRDVFRSRPSTNVSNVVNVVCCVPQNVCSVVVSVVSNVVSVVPVVVPPDDD